Protein AF-I3S893-F1 (afdb_monomer)

Sequence (158 aa):
MASERESFDLSGPLHLTYVLWDNPYHRMSVAACLVQAVYILERDRQENREGSDALAPPWWTFFHFQLLRPLVDDVDSSIFGAIYEFKPPSSQSNDTLYRSPRYVIAFRGTLTKAHSVSRDVELDIHFIRQGLHQTSRSNIAIQAVRNTVATVVIQMFG

Solvent-accessible surface area (backbone atoms only — not comparable to full-atom values): 9487 Å² total; per-residue (Å²): 132,86,54,64,82,56,38,43,93,72,62,45,71,78,86,62,84,68,73,51,63,87,40,67,67,47,46,49,53,52,52,51,32,46,26,50,24,31,53,36,44,34,47,22,62,76,70,70,33,55,82,90,65,36,55,24,59,60,40,35,46,78,75,28,30,41,86,72,42,78,38,62,38,90,87,78,67,44,48,48,22,33,35,31,36,56,55,72,61,93,81,69,58,71,76,58,62,75,65,49,65,59,62,48,79,34,59,49,77,85,82,81,85,81,83,81,94,64,75,62,63,72,48,50,71,62,49,75,76,74,58,76,90,77,44,68,64,51,52,53,50,53,48,53,52,52,52,52,50,50,53,55,53,53,66,71,76,105

Mean predicted aligned error: 10.84 Å

pLDDT: mean 77.7, std 18.96, range [37.69, 97.56]

Radius of gyration: 16.93 Å; Cα contacts (8 Å, |Δi|>4): 165; chains: 1; bounding box: 33×45×50 Å

Organism: Medicago truncatula (NCBI:txid3880)

Structure (mmCIF, N/CA/C/O backbone):
data_AF-I3S893-F1
#
_entry.id   AF-I3S893-F1
#
loop_
_atom_site.group_PDB
_atom_site.id
_atom_site.type_symbol
_atom_site.label_atom_id
_atom_site.label_alt_id
_atom_site.label_comp_id
_atom_site.label_asym_id
_atom_site.label_entity_id
_atom_site.label_seq_id
_atom_site.pdbx_PDB_ins_code
_atom_site.Cartn_x
_atom_site.Cartn_y
_atom_site.Cartn_z
_atom_site.occupancy
_atom_site.B_iso_or_equiv
_atom_site.auth_seq_id
_atom_site.auth_comp_id
_atom_site.auth_asym_id
_atom_site.auth_atom_id
_atom_site.pdbx_PDB_model_num
ATOM 1 N N . MET A 1 1 ? -4.545 20.373 6.433 1.00 54.88 1 MET A N 1
ATOM 2 C CA . MET A 1 1 ? -3.516 20.340 5.371 1.00 54.88 1 MET A CA 1
ATOM 3 C C . MET A 1 1 ? -2.797 19.011 5.463 1.00 54.88 1 MET A C 1
ATOM 5 O O . MET A 1 1 ? -2.487 18.596 6.577 1.00 54.88 1 MET A O 1
ATOM 9 N N . ALA A 1 2 ? -2.586 18.344 4.329 1.00 62.31 2 ALA A N 1
ATOM 10 C CA . ALA A 1 2 ? -1.795 17.120 4.280 1.00 62.31 2 ALA A CA 1
ATOM 11 C C . ALA A 1 2 ? -0.340 17.409 4.686 1.00 62.31 2 ALA A C 1
ATOM 13 O O . ALA A 1 2 ? 0.187 18.487 4.412 1.00 62.31 2 ALA A O 1
ATOM 14 N N . SER A 1 3 ? 0.291 16.464 5.373 1.00 77.69 3 SER A N 1
ATOM 15 C CA . SER A 1 3 ? 1.715 16.514 5.701 1.00 77.69 3 SER A CA 1
ATOM 16 C C . SER A 1 3 ? 2.542 16.274 4.437 1.00 77.69 3 SER A C 1
ATOM 18 O O . SER A 1 3 ? 2.155 15.467 3.593 1.00 77.69 3 SER A O 1
ATOM 20 N N . GLU A 1 4 ? 3.727 16.882 4.338 1.00 78.62 4 GLU A N 1
ATOM 21 C CA . GLU A 1 4 ? 4.696 16.605 3.262 1.00 78.62 4 GLU A CA 1
ATOM 22 C C . GLU A 1 4 ? 4.986 15.100 3.104 1.00 78.62 4 GLU A C 1
ATOM 24 O O . GLU A 1 4 ? 5.238 14.624 2.000 1.00 78.62 4 GLU A O 1
ATOM 29 N N . ARG A 1 5 ? 4.869 14.334 4.200 1.00 80.88 5 ARG A N 1
ATOM 30 C CA . ARG A 1 5 ? 5.054 12.873 4.248 1.00 80.88 5 ARG A CA 1
ATOM 31 C C . ARG A 1 5 ? 3.940 12.061 3.582 1.00 80.88 5 ARG A C 1
ATOM 33 O O . ARG A 1 5 ? 4.126 10.872 3.335 1.00 80.88 5 ARG A O 1
ATOM 40 N N . GLU A 1 6 ? 2.775 12.662 3.352 1.00 84.31 6 GLU A N 1
ATOM 41 C CA . GLU A 1 6 ? 1.660 12.027 2.635 1.00 84.31 6 GLU A CA 1
ATOM 42 C C . GLU A 1 6 ? 1.735 12.280 1.130 1.00 84.31 6 GLU A C 1
ATOM 44 O O . GLU A 1 6 ? 1.233 11.483 0.340 1.00 84.31 6 GLU A O 1
ATOM 49 N N . SER A 1 7 ? 2.372 13.380 0.728 1.00 91.62 7 SER A N 1
ATOM 50 C CA . SER A 1 7 ? 2.541 13.712 -0.678 1.00 91.62 7 SER A CA 1
ATOM 51 C C . SER A 1 7 ? 3.651 12.864 -1.287 1.00 91.62 7 SER A C 1
ATOM 53 O O . SER A 1 7 ? 4.821 12.957 -0.902 1.00 91.62 7 SER A O 1
ATOM 55 N N . PHE A 1 8 ? 3.281 12.047 -2.270 1.00 92.62 8 PHE A N 1
ATOM 56 C CA . PHE A 1 8 ? 4.242 11.260 -3.032 1.00 92.62 8 PHE A CA 1
ATOM 57 C C . PHE A 1 8 ? 5.231 12.147 -3.797 1.00 92.62 8 PHE A C 1
ATOM 59 O O . PHE A 1 8 ? 6.416 11.838 -3.842 1.00 92.62 8 PHE A O 1
ATOM 66 N N . ASP A 1 9 ? 4.783 13.281 -4.330 1.00 92.19 9 ASP A N 1
ATOM 67 C CA . ASP A 1 9 ? 5.649 14.182 -5.100 1.00 92.19 9 ASP A CA 1
ATOM 68 C C . ASP A 1 9 ? 6.740 14.841 -4.241 1.00 92.19 9 ASP A C 1
ATOM 70 O O . ASP A 1 9 ? 7.755 15.297 -4.765 1.00 92.19 9 ASP A O 1
ATOM 74 N N . LEU A 1 10 ? 6.553 14.878 -2.918 1.00 90.25 10 LEU A N 1
ATOM 75 C CA . LEU A 1 10 ? 7.521 15.443 -1.976 1.00 90.25 10 LEU A CA 1
ATOM 76 C C . LEU A 1 10 ? 8.389 14.374 -1.303 1.00 90.25 10 LEU A C 1
ATOM 78 O O . LEU A 1 10 ? 9.577 14.600 -1.081 1.00 90.25 10 LEU A O 1
ATOM 82 N N . SER A 1 11 ? 7.807 13.220 -0.965 1.00 91.44 11 SER A N 1
ATOM 83 C CA . SER A 1 11 ? 8.467 12.185 -0.150 1.00 91.44 11 SER A CA 1
ATOM 84 C C . SER A 1 11 ? 8.778 10.888 -0.902 1.00 91.44 11 SER A C 1
ATOM 86 O O . SER A 1 11 ? 9.468 10.014 -0.374 1.00 91.44 11 SER A O 1
ATOM 88 N N . GLY A 1 12 ? 8.255 10.734 -2.115 1.00 91.50 12 GLY A N 1
ATOM 89 C CA . GLY A 1 12 ? 8.446 9.559 -2.951 1.00 91.50 12 GLY A CA 1
ATOM 90 C C . GLY A 1 12 ? 9.838 9.514 -3.592 1.00 91.50 12 GLY A C 1
ATOM 91 O O . GLY A 1 12 ? 10.474 10.546 -3.827 1.00 91.50 12 GLY A O 1
ATOM 92 N N . PRO A 1 13 ? 10.349 8.319 -3.924 1.00 93.81 13 PRO A N 1
ATOM 93 C CA . PRO A 1 13 ? 11.641 8.155 -4.583 1.00 93.81 13 PRO A CA 1
ATOM 94 C C . PRO A 1 13 ? 11.526 8.440 -6.092 1.00 93.81 13 PRO A C 1
ATOM 96 O O . PRO A 1 13 ? 11.680 7.543 -6.915 1.00 93.81 13 PRO A O 1
ATOM 99 N N . LEU A 1 14 ? 11.283 9.698 -6.472 1.00 92.06 14 LEU A N 1
ATOM 100 C CA . LEU A 1 14 ? 11.053 10.105 -7.870 1.00 92.06 14 LEU A CA 1
ATOM 101 C C . LEU A 1 14 ? 12.224 9.789 -8.820 1.00 92.06 14 LEU A C 1
ATOM 103 O O . LEU A 1 14 ? 12.039 9.683 -10.029 1.00 92.06 14 LEU A O 1
ATOM 107 N N . HIS A 1 15 ? 13.430 9.599 -8.279 1.00 90.38 15 HIS A N 1
ATOM 108 C CA . HIS A 1 15 ? 14.606 9.164 -9.037 1.00 90.38 15 HIS A CA 1
ATOM 109 C C . HIS A 1 15 ? 14.537 7.688 -9.472 1.00 90.38 15 HIS A C 1
ATOM 111 O O . HIS A 1 15 ? 15.287 7.274 -10.353 1.00 90.38 15 HIS A O 1
ATOM 117 N N . LEU A 1 16 ? 13.655 6.885 -8.868 1.00 90.19 16 LEU A N 1
ATOM 118 C CA . LEU A 1 16 ? 13.520 5.451 -9.112 1.00 90.19 16 LEU A CA 1
ATOM 119 C C . LEU A 1 16 ? 12.546 5.162 -10.264 1.00 90.19 16 LEU A C 1
ATOM 121 O O . LEU A 1 16 ? 11.592 4.404 -10.114 1.00 90.19 16 LEU A O 1
ATOM 125 N N . THR A 1 17 ? 12.789 5.766 -11.427 1.00 82.88 17 THR A N 1
ATOM 126 C CA . THR A 1 17 ? 11.928 5.640 -12.621 1.00 82.88 17 THR A CA 1
ATOM 127 C C . THR A 1 17 ? 11.939 4.242 -13.250 1.00 82.88 17 THR A C 1
ATOM 129 O O . THR A 1 17 ? 11.096 3.936 -14.090 1.00 82.88 17 THR A O 1
ATOM 132 N N . TYR A 1 18 ? 12.877 3.380 -12.841 1.00 85.19 18 TYR A N 1
ATOM 133 C CA . TYR A 1 18 ? 12.979 1.985 -13.259 1.00 85.19 18 TYR A CA 1
ATOM 134 C C . TYR A 1 18 ? 13.370 1.076 -12.082 1.00 85.19 18 TYR A C 1
ATOM 136 O O . TYR A 1 18 ? 14.297 1.368 -11.318 1.00 85.19 18 TYR A O 1
ATOM 144 N N . VAL A 1 19 ? 12.681 -0.062 -11.940 1.00 88.25 19 VAL A N 1
ATOM 145 C CA . VAL A 1 19 ? 12.876 -1.000 -10.824 1.00 88.25 19 VAL A CA 1
ATOM 146 C C . VAL A 1 19 ? 13.679 -2.220 -11.273 1.00 88.25 19 VAL A C 1
ATOM 148 O O . VAL A 1 19 ? 13.176 -3.099 -11.968 1.00 88.25 19 VAL A O 1
ATOM 151 N N . LEU A 1 20 ? 14.923 -2.312 -10.802 1.00 88.88 20 LEU A N 1
ATOM 152 C CA . LEU A 1 20 ? 15.738 -3.520 -10.875 1.00 88.88 20 LEU A CA 1
ATOM 153 C C . LEU A 1 20 ? 15.384 -4.441 -9.705 1.00 88.88 20 LEU A C 1
ATOM 155 O O . LEU A 1 20 ? 15.849 -4.234 -8.586 1.00 88.88 20 LEU A O 1
ATOM 159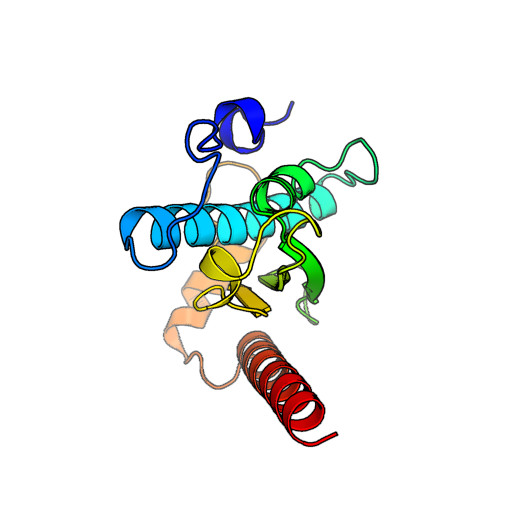 N N . TRP A 1 21 ? 14.580 -5.473 -9.957 1.00 87.88 21 TRP A N 1
ATOM 160 C CA . TRP A 1 21 ? 14.102 -6.384 -8.908 1.00 87.88 21 TRP A CA 1
ATOM 161 C C . TRP A 1 21 ? 15.204 -7.235 -8.256 1.00 87.88 21 TRP A C 1
ATOM 163 O O . TRP A 1 21 ? 15.027 -7.687 -7.128 1.00 87.88 21 TRP A O 1
ATOM 173 N N . ASP A 1 22 ? 16.370 -7.393 -8.887 1.00 87.50 22 ASP A N 1
ATOM 174 C CA . ASP A 1 22 ? 17.534 -8.017 -8.240 1.00 87.50 22 ASP A CA 1
ATOM 175 C C . ASP A 1 22 ? 18.233 -7.085 -7.238 1.00 87.50 22 ASP A C 1
ATOM 177 O O . ASP A 1 22 ? 18.874 -7.550 -6.290 1.00 87.50 22 ASP A O 1
ATOM 181 N N . ASN A 1 23 ? 18.051 -5.768 -7.369 1.00 89.69 23 ASN A N 1
ATOM 182 C CA . ASN A 1 23 ? 18.649 -4.803 -6.460 1.00 89.69 23 ASN A CA 1
ATOM 183 C C . ASN A 1 23 ? 17.858 -4.760 -5.132 1.00 89.69 23 ASN A C 1
ATOM 185 O O . ASN A 1 23 ? 16.672 -4.409 -5.124 1.00 89.69 23 ASN A O 1
ATOM 189 N N . PRO A 1 24 ? 18.477 -5.101 -3.984 1.00 91.12 24 PRO A N 1
ATOM 190 C CA . PRO A 1 24 ? 17.800 -5.068 -2.689 1.00 91.12 24 PRO A CA 1
ATOM 191 C C . PRO A 1 24 ? 17.3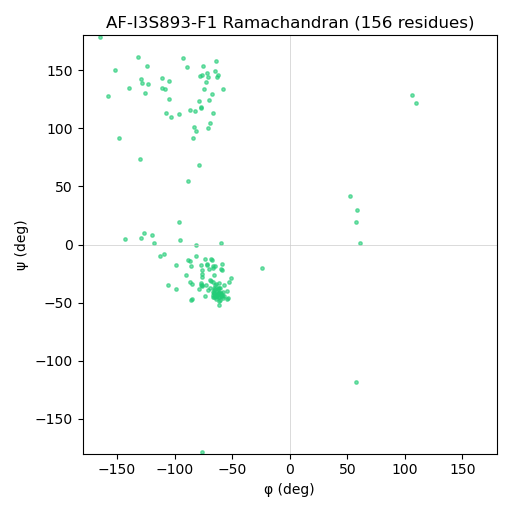20 -3.663 -2.299 1.00 91.12 24 PRO A C 1
ATOM 193 O O . PRO A 1 24 ? 16.256 -3.543 -1.697 1.00 91.12 24 PRO A O 1
ATOM 196 N N . TYR A 1 25 ? 18.035 -2.603 -2.688 1.00 93.12 25 TYR A N 1
ATOM 197 C CA . TYR A 1 25 ? 17.625 -1.228 -2.405 1.00 93.12 25 TYR A CA 1
ATOM 198 C C . TYR A 1 25 ? 16.345 -0.855 -3.152 1.00 93.12 25 TYR A C 1
ATOM 200 O O . TYR A 1 25 ? 15.431 -0.308 -2.545 1.00 93.12 25 TYR A O 1
ATOM 208 N N . HIS A 1 26 ? 16.228 -1.222 -4.432 1.00 93.25 26 HIS A N 1
ATOM 209 C CA . HIS A 1 26 ? 15.020 -0.942 -5.215 1.00 93.25 26 HIS A CA 1
ATOM 210 C C . HIS A 1 26 ? 13.820 -1.693 -4.628 1.00 93.25 26 HIS A C 1
ATOM 212 O O . HIS A 1 26 ? 12.766 -1.100 -4.410 1.00 93.25 26 HIS A O 1
ATOM 218 N N . ARG A 1 27 ? 13.996 -2.980 -4.294 1.00 92.88 27 ARG A N 1
ATOM 219 C CA . ARG A 1 27 ? 12.958 -3.784 -3.628 1.00 92.88 27 ARG A CA 1
ATOM 220 C C . ARG A 1 27 ? 12.507 -3.167 -2.309 1.00 92.88 27 ARG A C 1
ATOM 222 O O . ARG A 1 27 ? 11.309 -3.102 -2.050 1.00 92.88 27 ARG A O 1
ATOM 229 N N . MET A 1 28 ? 13.453 -2.704 -1.496 1.00 93.88 28 MET A N 1
ATOM 230 C CA . MET A 1 28 ? 13.162 -2.048 -0.224 1.00 93.88 28 MET A CA 1
ATOM 231 C C . MET A 1 28 ? 12.396 -0.737 -0.427 1.00 93.88 28 MET A C 1
ATOM 233 O O . MET A 1 28 ? 11.404 -0.514 0.261 1.00 93.88 28 MET A O 1
ATOM 237 N N . SER A 1 29 ? 12.798 0.098 -1.389 1.00 95.56 29 SER A N 1
ATOM 238 C CA . SER A 1 29 ? 12.099 1.346 -1.715 1.00 95.56 29 SER A CA 1
ATOM 239 C C . SER A 1 29 ? 10.663 1.098 -2.178 1.00 95.56 29 SER A C 1
ATOM 241 O O . SER A 1 29 ? 9.750 1.761 -1.689 1.00 95.56 29 SER A O 1
ATOM 243 N N . VAL A 1 30 ? 10.441 0.115 -3.058 1.00 95.19 30 VAL A N 1
ATOM 244 C CA . VAL A 1 30 ? 9.089 -0.254 -3.507 1.00 95.19 30 VAL A CA 1
ATOM 245 C C . VAL A 1 30 ? 8.257 -0.781 -2.338 1.00 95.19 30 VAL A C 1
ATOM 247 O O . VAL A 1 30 ? 7.138 -0.322 -2.129 1.00 95.19 30 VAL A O 1
ATOM 250 N N . ALA A 1 31 ? 8.807 -1.691 -1.526 1.00 95.12 31 ALA A N 1
ATOM 251 C CA . ALA A 1 31 ? 8.113 -2.221 -0.354 1.00 95.12 31 ALA A CA 1
ATOM 252 C C . ALA A 1 31 ? 7.723 -1.110 0.637 1.00 95.12 31 ALA A C 1
ATOM 254 O O . ALA A 1 31 ? 6.586 -1.081 1.105 1.00 95.12 31 ALA A O 1
ATOM 255 N N . ALA A 1 32 ? 8.628 -0.166 0.909 1.00 94.44 32 ALA A N 1
ATOM 256 C CA . ALA A 1 32 ? 8.355 0.980 1.770 1.00 94.44 32 ALA A CA 1
ATOM 257 C C . ALA A 1 32 ? 7.225 1.860 1.213 1.00 94.44 32 ALA A C 1
ATOM 259 O O . ALA A 1 32 ? 6.340 2.253 1.970 1.00 94.44 32 ALA A O 1
ATOM 260 N N . CYS A 1 33 ? 7.200 2.112 -0.100 1.00 96.50 33 CYS A N 1
ATOM 261 C CA . CYS A 1 33 ? 6.132 2.891 -0.731 1.00 96.50 33 CYS A CA 1
ATOM 262 C C . CYS A 1 33 ? 4.774 2.183 -0.651 1.00 96.50 33 CYS A C 1
ATOM 264 O O . CYS A 1 33 ? 3.776 2.814 -0.314 1.00 96.50 33 CYS A O 1
ATOM 266 N N . LEU A 1 34 ? 4.732 0.867 -0.878 1.00 97.19 34 LEU A N 1
ATOM 267 C CA . LEU A 1 34 ? 3.496 0.082 -0.786 1.00 97.19 34 LEU A CA 1
ATOM 268 C C . LEU A 1 34 ? 2.965 -0.029 0.652 1.00 97.19 34 LEU A C 1
ATOM 270 O O . LEU A 1 34 ? 1.752 -0.096 0.848 1.00 97.19 34 LEU A O 1
ATOM 274 N N . VAL A 1 35 ? 3.840 -0.027 1.661 1.00 95.81 35 VAL A N 1
ATOM 275 C CA . VAL A 1 35 ? 3.436 0.051 3.077 1.00 95.81 35 VAL A CA 1
ATOM 276 C C . VAL A 1 35 ? 2.959 1.459 3.432 1.00 95.81 35 VAL A C 1
ATOM 278 O O . VAL A 1 35 ? 1.915 1.604 4.067 1.00 95.81 35 VAL A O 1
ATOM 281 N N . GLN A 1 36 ? 3.670 2.500 2.994 1.00 94.75 36 GLN A N 1
ATOM 282 C CA . GLN A 1 36 ? 3.273 3.892 3.216 1.00 94.75 36 GLN A CA 1
ATOM 283 C C . GLN A 1 36 ? 1.912 4.199 2.581 1.00 94.75 36 GLN A C 1
ATOM 285 O O . GLN A 1 36 ? 1.074 4.851 3.201 1.00 94.75 36 GLN A O 1
ATOM 290 N N . ALA A 1 37 ? 1.641 3.633 1.405 1.00 96.31 37 ALA A N 1
ATOM 291 C CA . ALA A 1 37 ? 0.329 3.668 0.781 1.00 96.31 37 ALA A CA 1
ATOM 292 C C . ALA A 1 37 ? -0.786 3.138 1.695 1.00 96.31 37 ALA A C 1
ATOM 294 O O . ALA A 1 37 ? -1.850 3.739 1.733 1.00 96.31 37 ALA A O 1
ATOM 295 N N . VAL A 1 38 ? -0.562 2.063 2.467 1.00 95.50 38 VAL A N 1
ATOM 296 C CA . VAL A 1 38 ? -1.570 1.536 3.412 1.00 95.50 38 VAL A CA 1
ATOM 297 C C . VAL A 1 38 ? -1.847 2.534 4.536 1.00 95.50 38 VAL A C 1
ATOM 299 O O . VAL A 1 38 ? -3.003 2.739 4.901 1.00 95.50 38 VAL A O 1
ATOM 302 N N . TYR A 1 39 ? -0.803 3.172 5.077 1.00 92.12 39 TYR A N 1
ATOM 303 C CA . TYR A 1 39 ? -0.968 4.216 6.094 1.00 92.12 39 TYR A CA 1
ATOM 304 C C . TYR A 1 39 ? -1.799 5.390 5.573 1.00 92.12 39 TYR A C 1
ATOM 306 O O . TYR A 1 39 ? -2.687 5.875 6.273 1.00 92.12 39 TYR A O 1
ATOM 314 N N . ILE A 1 40 ? -1.527 5.832 4.345 1.00 94.56 40 ILE A N 1
ATOM 315 C CA . ILE A 1 40 ? -2.242 6.951 3.728 1.00 94.56 40 ILE A CA 1
ATOM 316 C C . ILE A 1 40 ? -3.654 6.533 3.326 1.00 94.56 40 ILE A C 1
ATOM 318 O O . ILE A 1 40 ? -4.568 7.317 3.503 1.00 94.56 40 ILE A O 1
ATOM 322 N N . LEU A 1 41 ? -3.869 5.290 2.894 1.00 95.19 41 LEU A N 1
ATOM 323 C CA . LEU A 1 41 ? -5.194 4.765 2.564 1.00 95.19 41 LEU A CA 1
ATOM 324 C C . LEU A 1 41 ? -6.130 4.767 3.784 1.00 95.19 41 LEU A C 1
ATOM 326 O O . LEU A 1 41 ? -7.290 5.155 3.676 1.00 95.19 41 LEU A O 1
ATOM 330 N N . GLU A 1 42 ? -5.623 4.391 4.963 1.00 93.62 42 GLU A N 1
ATOM 331 C CA . GLU A 1 42 ? -6.380 4.521 6.215 1.00 93.62 42 GLU A CA 1
ATOM 332 C C . GLU A 1 42 ? -6.641 5.987 6.576 1.00 93.62 42 GLU A C 1
ATOM 334 O O . GLU A 1 42 ? -7.718 6.327 7.061 1.00 93.62 42 GLU A O 1
ATOM 339 N N . ARG A 1 43 ? -5.682 6.878 6.321 1.00 90.69 43 ARG A N 1
ATOM 340 C CA . ARG A 1 43 ? -5.860 8.306 6.591 1.00 90.69 43 ARG A CA 1
ATOM 341 C C . ARG A 1 43 ? -6.847 8.970 5.633 1.00 90.69 43 ARG A C 1
ATOM 343 O O . ARG A 1 43 ? -7.665 9.768 6.076 1.00 90.69 43 ARG A O 1
ATOM 350 N N . ASP A 1 44 ? -6.816 8.601 4.360 1.00 94.19 44 ASP A N 1
ATOM 351 C CA . ASP A 1 44 ? -7.779 9.019 3.348 1.00 94.19 44 ASP A CA 1
ATOM 352 C C . ASP A 1 44 ? -9.189 8.571 3.762 1.00 94.19 44 ASP A C 1
ATOM 354 O O . ASP A 1 44 ? -10.110 9.381 3.739 1.00 94.19 44 ASP A O 1
ATOM 358 N N . ARG A 1 45 ? -9.350 7.348 4.292 1.00 93.12 45 ARG A N 1
ATOM 359 C CA . ARG A 1 45 ? -10.618 6.894 4.892 1.00 93.12 45 ARG A CA 1
ATOM 360 C C . ARG A 1 45 ? -11.043 7.751 6.092 1.00 93.12 45 ARG A C 1
ATOM 362 O O . ARG A 1 45 ? -12.202 8.142 6.181 1.00 93.12 45 ARG A O 1
ATOM 369 N N . GLN A 1 46 ? -10.135 8.033 7.028 1.00 89.12 46 GLN A N 1
ATOM 370 C CA . GLN A 1 46 ? -10.438 8.828 8.230 1.00 89.12 46 GLN A CA 1
ATOM 371 C C . GLN A 1 46 ? -10.806 10.283 7.908 1.00 89.12 46 GLN A C 1
ATOM 373 O O . GLN A 1 46 ? -11.636 10.879 8.593 1.00 89.12 46 GLN A O 1
ATOM 378 N N . GLU A 1 47 ? -10.186 10.855 6.877 1.00 90.19 47 GLU A N 1
ATOM 379 C CA . GLU A 1 47 ? -10.402 12.235 6.439 1.00 90.19 47 GLU A CA 1
ATOM 380 C C . GLU A 1 47 ? -11.427 12.355 5.292 1.00 90.19 47 GLU A C 1
ATOM 382 O O . GLU A 1 47 ? -11.666 13.462 4.816 1.00 90.19 47 GLU A O 1
ATOM 387 N N . ASN A 1 48 ? -12.066 11.251 4.880 1.00 92.00 48 ASN A N 1
ATOM 388 C CA . ASN A 1 48 ? -12.997 11.169 3.743 1.00 92.00 48 ASN A CA 1
ATOM 389 C C . ASN A 1 48 ? -12.416 11.735 2.432 1.00 92.00 48 ASN A C 1
ATOM 391 O O . ASN A 1 48 ? -13.093 12.452 1.695 1.00 92.00 48 ASN A O 1
ATOM 395 N N . ARG A 1 49 ? -11.144 11.437 2.150 1.00 93.94 49 ARG A N 1
ATOM 396 C CA . ARG A 1 49 ? -10.483 11.785 0.890 1.00 93.94 49 ARG A CA 1
ATOM 397 C C . ARG A 1 49 ? -10.741 10.690 -0.138 1.00 93.94 49 ARG A C 1
ATOM 399 O O . ARG A 1 49 ? -10.293 9.557 0.024 1.00 93.94 49 ARG A O 1
ATOM 406 N N . GLU A 1 50 ? -11.442 11.034 -1.210 1.00 91.75 50 GLU A N 1
ATOM 407 C CA . GLU A 1 50 ? -11.820 10.100 -2.272 1.00 91.75 50 GLU A CA 1
ATOM 408 C C . GLU A 1 50 ? -11.511 10.680 -3.658 1.00 91.75 50 GLU A C 1
ATOM 410 O O . GLU A 1 50 ? -11.341 11.887 -3.830 1.00 91.75 50 GLU A O 1
ATOM 415 N N . GLY A 1 51 ? -11.438 9.816 -4.674 1.00 92.12 51 GLY A N 1
ATOM 416 C CA . GLY A 1 51 ? -11.244 10.241 -6.061 1.00 92.12 51 GLY A CA 1
ATOM 417 C C . GLY A 1 51 ? -9.967 11.064 -6.255 1.00 92.12 51 GLY A C 1
ATOM 418 O O . GLY A 1 51 ? -8.869 10.561 -6.029 1.00 92.12 51 GLY A O 1
ATOM 419 N N . SER A 1 52 ? -10.117 12.316 -6.694 1.00 91.31 52 SER A N 1
ATOM 420 C CA . SER A 1 52 ? -9.001 13.246 -6.912 1.00 91.31 52 SER A CA 1
ATOM 421 C C . SER A 1 52 ? -8.333 13.730 -5.627 1.00 91.31 52 SER A C 1
ATOM 423 O O . SER A 1 52 ? -7.192 14.179 -5.685 1.00 91.31 52 SER A O 1
ATOM 425 N N . ASP A 1 53 ? -9.025 13.645 -4.490 1.00 92.69 53 ASP A N 1
ATOM 426 C CA . ASP A 1 53 ? -8.515 14.131 -3.205 1.00 92.69 53 ASP A CA 1
ATOM 427 C C . ASP A 1 53 ? -7.700 13.057 -2.467 1.00 92.69 53 ASP A C 1
ATOM 429 O O . ASP A 1 53 ? -6.990 13.364 -1.506 1.00 92.69 53 ASP A O 1
ATOM 433 N N . ALA A 1 54 ? -7.791 11.798 -2.911 1.00 94.94 54 ALA A N 1
ATOM 434 C CA . ALA A 1 54 ? -7.054 10.680 -2.337 1.00 94.94 54 ALA A CA 1
ATOM 435 C C . ALA A 1 54 ? -5.546 10.825 -2.593 1.00 94.94 54 ALA A C 1
ATOM 437 O O . ALA A 1 54 ? -5.099 11.009 -3.728 1.00 94.94 54 ALA A O 1
ATOM 438 N N . LEU A 1 55 ? -4.749 10.685 -1.535 1.00 96.44 55 LEU A N 1
ATOM 439 C CA . LEU A 1 55 ? -3.295 10.848 -1.583 1.00 96.44 55 LEU A CA 1
ATOM 440 C C . LEU A 1 55 ? -2.555 9.518 -1.678 1.00 96.44 55 LEU A C 1
ATOM 442 O O . LEU A 1 55 ? -1.380 9.489 -2.041 1.00 96.44 55 LEU A O 1
ATOM 446 N N . ALA A 1 56 ? -3.218 8.412 -1.352 1.00 96.75 56 ALA A N 1
ATOM 447 C CA . ALA A 1 56 ? -2.622 7.088 -1.409 1.00 96.75 56 ALA A CA 1
ATOM 448 C C . ALA A 1 56 ? -2.255 6.620 -2.842 1.00 96.75 56 ALA A C 1
ATOM 450 O O . ALA A 1 56 ? -1.174 6.043 -2.994 1.00 96.75 56 ALA A O 1
ATOM 451 N N . PRO A 1 57 ? -3.054 6.875 -3.907 1.00 97.56 57 PRO A N 1
ATOM 452 C CA . PRO A 1 57 ? -2.826 6.263 -5.219 1.00 97.56 57 PRO A CA 1
ATOM 453 C C . PRO A 1 57 ? -1.438 6.420 -5.848 1.00 97.56 57 PRO A C 1
ATOM 455 O O . PRO A 1 57 ? -0.881 5.402 -6.278 1.00 97.56 57 PRO A O 1
ATOM 458 N N . PRO A 1 58 ? -0.826 7.618 -5.851 1.00 97.06 58 PRO A N 1
ATOM 459 C CA . PRO A 1 58 ? 0.507 7.820 -6.417 1.00 97.06 58 PRO A CA 1
ATOM 460 C C . PRO A 1 58 ? 1.579 6.853 -5.886 1.00 97.06 58 PRO A C 1
ATOM 462 O O . PRO A 1 58 ? 2.465 6.441 -6.636 1.00 97.06 58 PRO A O 1
ATOM 465 N N . TRP A 1 59 ? 1.466 6.425 -4.624 1.00 97.44 59 TRP A N 1
ATOM 466 C CA . TRP A 1 59 ? 2.449 5.573 -3.949 1.00 97.44 59 TRP A CA 1
ATOM 467 C C . TRP A 1 59 ? 2.569 4.161 -4.533 1.00 97.44 59 TRP A C 1
ATOM 469 O O . TRP A 1 59 ? 3.633 3.549 -4.423 1.00 97.44 59 TRP A O 1
ATOM 479 N N . TRP A 1 60 ? 1.513 3.636 -5.164 1.00 96.69 60 TRP A N 1
ATOM 480 C CA . TRP A 1 60 ? 1.564 2.350 -5.870 1.00 96.69 60 TRP A CA 1
ATOM 481 C C . TRP A 1 60 ? 1.584 2.513 -7.390 1.00 96.69 60 TRP A C 1
ATOM 483 O O . TRP A 1 60 ? 2.268 1.745 -8.071 1.00 96.69 60 TRP A O 1
ATOM 493 N N . THR A 1 61 ? 0.890 3.515 -7.944 1.00 95.69 61 THR A N 1
ATOM 494 C CA . THR A 1 61 ? 0.805 3.687 -9.404 1.00 95.69 61 THR A CA 1
ATOM 495 C C . THR A 1 61 ? 2.148 4.049 -10.024 1.00 95.69 61 THR A C 1
ATOM 497 O O . THR A 1 61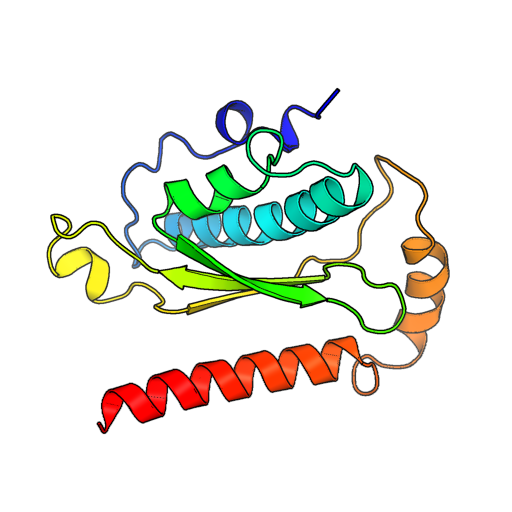 ? 2.427 3.612 -11.140 1.00 95.69 61 THR A O 1
ATOM 500 N N . PHE A 1 62 ? 3.005 4.786 -9.304 1.00 95.06 62 PHE A N 1
ATOM 501 C CA . PHE A 1 62 ? 4.355 5.119 -9.770 1.00 95.06 62 PHE A CA 1
ATOM 502 C C . PHE A 1 62 ? 5.187 3.869 -10.090 1.00 95.06 62 PHE A C 1
ATOM 504 O O . PHE A 1 62 ? 5.943 3.851 -11.055 1.00 95.06 62 PHE A O 1
ATOM 511 N N . PHE A 1 63 ? 4.988 2.794 -9.326 1.00 93.50 63 PHE A N 1
ATOM 512 C CA . PHE A 1 63 ? 5.666 1.511 -9.517 1.00 93.50 63 PHE A CA 1
ATOM 513 C C . PHE A 1 63 ? 4.849 0.508 -10.328 1.00 93.50 63 PHE A C 1
ATOM 515 O O . PHE A 1 63 ? 5.102 -0.691 -10.249 1.00 93.50 63 PHE A O 1
ATOM 522 N N . HIS A 1 64 ? 3.863 0.983 -11.092 1.00 93.69 64 HIS A N 1
ATOM 523 C CA . HIS A 1 64 ? 2.995 0.155 -11.929 1.00 93.69 64 HIS A CA 1
ATOM 524 C C . HIS A 1 64 ? 2.225 -0.916 -11.149 1.00 93.69 64 HIS A C 1
ATOM 526 O O . HIS A 1 64 ? 1.902 -1.976 -11.682 1.00 93.69 64 HIS A O 1
ATOM 532 N N . PHE A 1 65 ? 1.917 -0.653 -9.882 1.00 95.06 65 PHE A N 1
ATOM 533 C CA . PHE A 1 65 ? 0.965 -1.455 -9.131 1.00 95.06 65 PHE A CA 1
ATOM 534 C C . PHE A 1 65 ? -0.437 -0.860 -9.242 1.00 95.06 65 PHE A C 1
ATOM 536 O O . PHE A 1 65 ? -0.621 0.319 -9.544 1.00 95.06 65 PHE A O 1
ATOM 543 N N . GLN A 1 66 ? -1.431 -1.687 -8.953 1.00 96.38 66 GLN A N 1
ATOM 544 C CA . GLN A 1 66 ? -2.819 -1.298 -8.767 1.00 96.38 66 GLN A CA 1
ATOM 545 C C . GLN A 1 66 ? -3.315 -1.862 -7.435 1.00 96.38 66 GLN A C 1
ATOM 547 O O . GLN A 1 66 ? -3.024 -3.011 -7.099 1.00 96.38 66 GLN A O 1
ATOM 552 N N . LEU A 1 67 ? -4.083 -1.071 -6.681 1.00 97.12 67 LEU A N 1
ATOM 553 C CA . LEU A 1 67 ? -4.796 -1.566 -5.507 1.00 97.12 67 LEU A CA 1
ATOM 554 C C . LEU A 1 67 ? -5.875 -2.559 -5.954 1.00 97.12 67 LEU A C 1
ATOM 556 O O . LEU A 1 67 ? -6.841 -2.180 -6.612 1.00 97.12 67 LEU A O 1
ATOM 560 N N . LEU A 1 68 ? -5.702 -3.828 -5.587 1.00 95.75 68 LEU A N 1
ATOM 561 C CA . LEU A 1 68 ? -6.677 -4.880 -5.856 1.00 95.75 68 LEU A CA 1
ATOM 562 C C . LEU A 1 68 ? -7.746 -4.914 -4.763 1.00 95.75 68 LEU A C 1
ATOM 564 O O . LEU A 1 68 ? -8.936 -5.002 -5.054 1.00 95.75 68 LEU A O 1
ATOM 568 N N . ARG A 1 69 ? -7.320 -4.879 -3.493 1.00 94.81 69 ARG A N 1
ATOM 569 C CA . ARG A 1 69 ? -8.236 -4.954 -2.351 1.00 94.81 69 ARG A CA 1
ATOM 570 C C . ARG A 1 69 ? -7.616 -4.369 -1.075 1.00 94.81 69 ARG A C 1
ATOM 572 O O . ARG A 1 69 ? -6.541 -4.834 -0.690 1.00 94.81 69 ARG A O 1
ATOM 579 N N . PRO A 1 70 ? -8.284 -3.440 -0.368 1.00 95.12 70 PRO A N 1
ATOM 580 C CA . PRO A 1 70 ? -7.904 -3.083 0.997 1.00 95.12 70 PRO A CA 1
ATOM 581 C C . PRO A 1 70 ? -8.23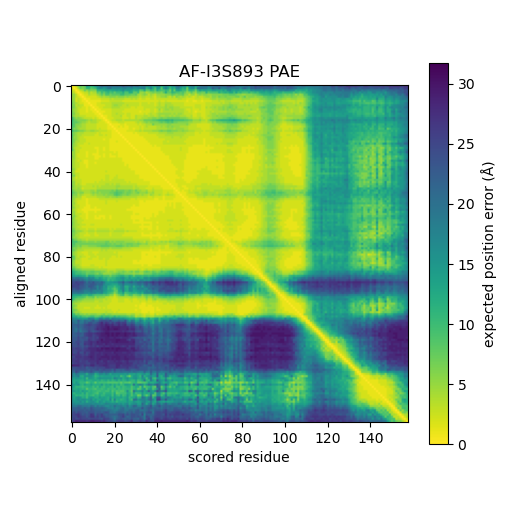9 -4.222 1.971 1.00 95.12 70 PRO A C 1
ATOM 583 O O . PRO A 1 70 ? -9.244 -4.918 1.824 1.00 95.12 70 PRO A O 1
ATOM 586 N N . LEU A 1 71 ? -7.398 -4.423 2.980 1.00 90.94 71 LEU A N 1
ATOM 587 C CA . LEU A 1 71 ? -7.665 -5.331 4.092 1.00 90.94 71 LEU A CA 1
ATOM 588 C C . LEU A 1 71 ? -8.222 -4.508 5.249 1.00 90.94 71 LEU A C 1
ATOM 590 O O . LEU A 1 71 ? -7.516 -3.672 5.814 1.00 90.94 71 LEU A O 1
ATOM 594 N N . VAL A 1 72 ? -9.495 -4.741 5.550 1.00 88.81 72 VAL A N 1
ATOM 595 C CA . VAL A 1 72 ? -10.279 -3.984 6.526 1.00 88.81 72 VAL A CA 1
ATOM 596 C C . VAL A 1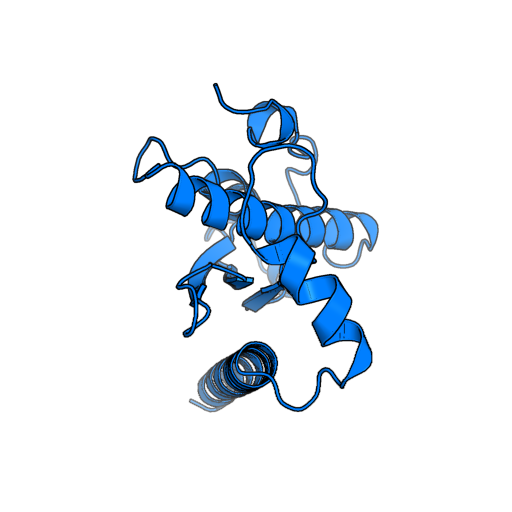 72 ? -10.515 -4.850 7.756 1.00 88.81 72 VAL A C 1
ATOM 598 O O . VAL A 1 72 ? -10.834 -6.033 7.627 1.00 88.81 72 VAL A O 1
ATOM 601 N N . ASP A 1 73 ? -10.312 -4.269 8.929 1.00 81.44 73 ASP A N 1
ATOM 602 C CA . ASP A 1 73 ? -10.612 -4.875 10.217 1.00 81.44 73 ASP A CA 1
ATOM 603 C C . ASP A 1 73 ? -12.130 -4.879 10.456 1.00 81.44 73 ASP A C 1
ATOM 605 O O . ASP A 1 73 ? -12.817 -3.889 10.218 1.00 81.44 73 ASP A O 1
ATOM 609 N N . ASP A 1 74 ? -12.667 -6.010 10.895 1.00 80.25 74 ASP A N 1
ATOM 610 C CA . ASP A 1 74 ? -14.098 -6.223 11.105 1.00 80.25 74 ASP A CA 1
ATOM 611 C C . ASP A 1 74 ? -14.645 -5.580 12.389 1.00 80.25 74 ASP A C 1
ATOM 613 O O . ASP A 1 74 ? -15.853 -5.378 12.509 1.00 80.25 74 ASP A O 1
ATOM 617 N N . VAL A 1 75 ? -13.774 -5.234 13.336 1.00 76.00 75 VAL A N 1
ATOM 618 C CA . VAL A 1 75 ? -14.121 -4.637 14.629 1.00 76.00 75 VAL A CA 1
ATOM 619 C C . VAL A 1 75 ? -14.251 -3.121 14.521 1.00 76.00 75 VAL A C 1
ATOM 621 O O . VAL A 1 75 ? -15.221 -2.551 15.021 1.00 76.00 75 VAL A O 1
ATOM 624 N N . ASP A 1 76 ? -13.280 -2.458 13.889 1.00 79.62 76 ASP A N 1
ATOM 625 C CA . ASP A 1 76 ? -13.204 -0.989 13.834 1.00 79.62 76 ASP A CA 1
ATOM 626 C C . ASP A 1 76 ? -13.296 -0.401 12.415 1.00 79.62 76 ASP A C 1
ATOM 628 O O . ASP A 1 76 ? -13.272 0.821 12.249 1.00 79.62 76 ASP A O 1
ATOM 632 N N . SER A 1 77 ? -13.452 -1.251 11.391 1.00 84.56 77 SER A N 1
ATOM 633 C CA . SER A 1 77 ? -13.481 -0.854 9.974 1.00 84.56 77 SER A CA 1
ATOM 634 C C . SER A 1 77 ? -12.223 -0.109 9.508 1.00 84.56 77 SER A C 1
ATOM 636 O O . SER A 1 77 ? -12.252 0.573 8.480 1.00 84.56 77 SER A O 1
ATOM 638 N N . SER A 1 78 ? -11.111 -0.224 10.241 1.00 85.12 78 SER A N 1
ATOM 639 C CA . SER A 1 78 ? -9.837 0.369 9.848 1.00 85.12 78 SER A CA 1
ATOM 640 C C . SER A 1 78 ? -9.154 -0.459 8.766 1.00 85.12 78 SER A C 1
ATOM 642 O O . SER A 1 78 ? -9.198 -1.690 8.746 1.00 85.12 78 SER A O 1
ATOM 644 N N . ILE A 1 79 ? -8.473 0.221 7.855 1.00 89.19 79 ILE A N 1
ATOM 645 C CA . ILE A 1 79 ? -7.644 -0.416 6.841 1.00 89.19 79 ILE A CA 1
ATOM 646 C C . ILE A 1 79 ? -6.300 -0.740 7.488 1.00 89.19 79 ILE A C 1
ATOM 648 O O . ILE A 1 79 ? -5.560 0.155 7.893 1.00 89.19 79 ILE A O 1
ATOM 652 N N . PHE A 1 80 ? -5.966 -2.023 7.615 1.00 87.94 80 PHE A N 1
ATOM 653 C CA . PHE A 1 80 ? -4.707 -2.479 8.224 1.00 87.94 80 PHE A CA 1
ATOM 654 C C . PHE A 1 80 ? -3.720 -3.071 7.209 1.00 87.94 80 PHE A C 1
ATOM 656 O O . PHE A 1 80 ? -2.560 -3.339 7.530 1.00 87.94 80 PHE A O 1
ATOM 663 N N . GLY A 1 81 ? -4.157 -3.259 5.969 1.00 94.19 81 GLY A N 1
ATOM 664 C CA . GLY A 1 81 ? -3.324 -3.773 4.895 1.00 94.19 81 GLY A CA 1
ATOM 665 C C . GLY A 1 81 ? -3.938 -3.542 3.525 1.00 94.19 81 GLY A C 1
ATOM 666 O O . GLY A 1 81 ? -5.042 -3.018 3.399 1.00 94.19 81 GLY A O 1
ATOM 667 N N . ALA A 1 82 ? -3.227 -3.964 2.490 1.00 96.75 82 ALA A N 1
ATOM 668 C CA . ALA A 1 82 ? -3.697 -3.917 1.117 1.00 96.75 82 ALA A CA 1
ATOM 669 C C . ALA A 1 82 ? -3.052 -5.024 0.284 1.00 96.75 82 ALA A C 1
ATOM 671 O O . ALA A 1 82 ? -1.917 -5.435 0.534 1.00 96.75 82 ALA A O 1
ATOM 672 N N . ILE A 1 83 ? -3.788 -5.483 -0.724 1.00 96.00 83 ILE A N 1
ATOM 673 C CA . ILE A 1 83 ? -3.284 -6.348 -1.785 1.00 96.00 83 ILE A CA 1
ATOM 674 C C . ILE A 1 83 ? -3.119 -5.492 -3.034 1.00 96.00 83 ILE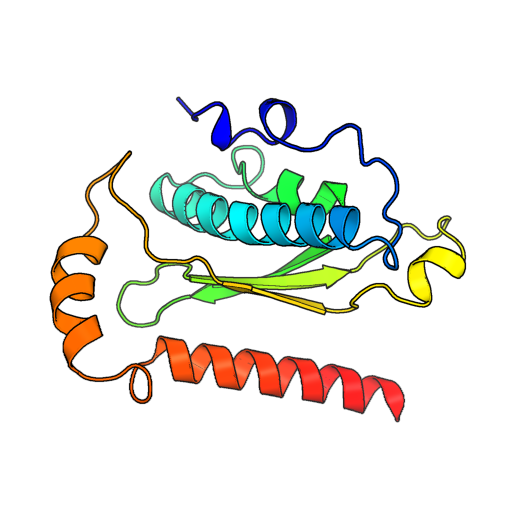 A C 1
ATOM 676 O O . ILE A 1 83 ? -4.080 -4.870 -3.492 1.00 96.00 83 ILE A O 1
ATOM 680 N N . TYR A 1 84 ? -1.917 -5.507 -3.591 1.00 97.00 84 TYR A N 1
ATOM 681 C CA . TYR A 1 84 ? -1.574 -4.853 -4.843 1.00 97.00 84 TYR A CA 1
ATOM 682 C C . TYR A 1 84 ? -1.299 -5.894 -5.923 1.00 97.00 84 TYR A C 1
ATOM 684 O O . TYR A 1 84 ? -0.709 -6.937 -5.642 1.00 97.00 84 TYR A O 1
ATOM 692 N N . GLU A 1 85 ? -1.694 -5.597 -7.157 1.00 95.25 85 GLU A N 1
ATOM 693 C CA . GLU A 1 85 ? -1.334 -6.366 -8.349 1.00 95.25 85 GLU A CA 1
ATOM 694 C C . GLU A 1 85 ? -0.389 -5.544 -9.227 1.00 95.25 85 GLU A C 1
ATOM 696 O O . GLU A 1 85 ? -0.623 -4.358 -9.454 1.00 95.25 85 GLU A O 1
ATOM 701 N N . PHE A 1 86 ? 0.677 -6.168 -9.723 1.00 92.50 86 PHE A N 1
ATOM 702 C CA . PHE A 1 86 ? 1.604 -5.544 -10.660 1.00 92.50 86 PHE A CA 1
ATOM 703 C C . PHE A 1 86 ? 1.014 -5.542 -12.079 1.00 92.50 86 PHE A C 1
ATOM 705 O O . PHE A 1 86 ? 0.653 -6.591 -12.618 1.00 92.50 86 PHE A O 1
ATOM 712 N N . LYS A 1 87 ? 0.912 -4.355 -12.682 1.00 89.69 87 LYS A N 1
ATOM 713 C CA . LYS A 1 87 ? 0.366 -4.081 -14.020 1.00 89.69 87 LYS A CA 1
ATOM 714 C C . LYS A 1 87 ? 1.351 -3.204 -14.812 1.00 89.69 87 LYS A C 1
ATOM 716 O O . LYS A 1 87 ? 1.105 -2.009 -14.987 1.00 89.69 87 LYS A O 1
ATOM 721 N N . PRO A 1 88 ? 2.480 -3.765 -15.278 1.00 83.19 88 PRO A N 1
ATOM 722 C CA . PRO A 1 88 ? 3.453 -3.001 -16.045 1.00 83.19 88 PRO A CA 1
ATOM 723 C C . PRO A 1 88 ? 2.857 -2.548 -17.387 1.00 83.19 88 PRO A C 1
ATOM 725 O O . PRO A 1 88 ? 2.007 -3.243 -17.955 1.00 83.19 88 PRO A O 1
ATOM 728 N N . PRO A 1 89 ? 3.296 -1.397 -17.924 1.00 80.25 89 PRO A N 1
ATOM 729 C CA . PRO A 1 89 ? 2.893 -0.959 -19.252 1.00 80.25 89 PRO A CA 1
ATOM 730 C C . PRO A 1 89 ? 3.356 -1.964 -20.314 1.00 80.25 89 PRO A C 1
ATOM 732 O O . PRO A 1 89 ? 4.438 -2.538 -20.216 1.00 80.25 89 PRO A O 1
ATOM 735 N N . SER A 1 90 ? 2.562 -2.131 -21.373 1.00 72.69 90 SER A N 1
ATOM 736 C CA . SER A 1 90 ? 2.803 -3.107 -22.450 1.00 72.69 90 SER A CA 1
ATOM 737 C C . SER A 1 90 ? 4.136 -2.930 -23.192 1.00 72.69 90 SER A C 1
ATOM 739 O O . SER A 1 90 ? 4.569 -3.839 -23.894 1.00 72.69 90 SER A O 1
ATOM 741 N N . SER A 1 91 ? 4.782 -1.768 -23.062 1.00 68.56 91 SER A N 1
ATOM 742 C CA . SER A 1 91 ? 6.087 -1.449 -23.649 1.00 68.56 91 SER A CA 1
ATOM 743 C C . SER A 1 91 ? 7.288 -1.859 -22.788 1.00 68.56 91 SER A C 1
ATOM 745 O O . SER A 1 91 ? 8.405 -1.886 -23.304 1.00 68.56 91 SER A O 1
ATOM 747 N N . GLN A 1 92 ? 7.100 -2.186 -21.502 1.00 62.31 92 GLN A N 1
ATOM 748 C CA . GLN A 1 92 ? 8.167 -2.723 -20.654 1.00 62.31 92 GLN A CA 1
ATOM 749 C C . GLN A 1 92 ? 8.307 -4.225 -20.925 1.00 62.31 92 GLN A C 1
ATOM 751 O O . GLN A 1 92 ? 7.548 -5.057 -20.435 1.00 62.31 92 GLN A O 1
ATOM 756 N N . SER A 1 93 ? 9.275 -4.544 -21.784 1.00 52.75 93 SER A N 1
ATOM 757 C CA . SER A 1 93 ? 9.628 -5.888 -22.229 1.00 52.75 93 SER A CA 1
ATOM 758 C C . SER A 1 93 ? 10.140 -6.783 -21.090 1.00 52.75 93 SER A C 1
ATOM 760 O O . SER A 1 93 ? 10.620 -6.304 -20.063 1.00 52.75 93 SER A O 1
ATOM 762 N N . ASN A 1 94 ? 10.024 -8.096 -21.332 1.00 53.34 94 ASN A N 1
ATOM 763 C CA . ASN A 1 94 ? 10.316 -9.309 -20.541 1.00 53.34 94 ASN A CA 1
ATOM 764 C C . ASN A 1 94 ? 11.352 -9.270 -19.391 1.00 53.34 94 ASN A C 1
ATOM 766 O O . ASN A 1 94 ? 11.305 -10.141 -18.525 1.00 53.34 94 ASN A O 1
ATOM 770 N N . ASP A 1 95 ? 12.261 -8.301 -19.347 1.00 52.97 95 ASP A N 1
ATOM 771 C CA . ASP A 1 95 ? 13.362 -8.224 -18.380 1.00 52.97 95 ASP A CA 1
ATOM 772 C C . ASP A 1 95 ? 12.896 -7.767 -16.978 1.00 52.97 95 ASP A C 1
ATOM 774 O O . ASP A 1 95 ? 13.332 -8.297 -15.957 1.00 52.97 95 ASP A O 1
ATOM 778 N N . THR A 1 96 ? 11.911 -6.860 -16.898 1.00 55.91 96 THR A N 1
ATOM 779 C CA . THR A 1 96 ? 11.273 -6.468 -15.615 1.00 55.91 96 THR A CA 1
ATOM 780 C C . THR A 1 96 ? 10.291 -7.519 -15.088 1.00 55.91 96 THR A C 1
ATOM 782 O O . THR A 1 96 ? 10.036 -7.606 -13.882 1.00 55.91 96 THR A O 1
ATOM 785 N N . LEU A 1 97 ? 9.732 -8.332 -15.986 1.00 60.94 97 LEU A N 1
ATOM 786 C CA . LEU A 1 97 ? 8.750 -9.371 -15.674 1.00 60.94 97 LEU A CA 1
ATOM 787 C C . LEU A 1 97 ? 9.388 -10.604 -15.035 1.00 60.94 97 LEU A C 1
ATOM 789 O O . LEU A 1 97 ? 8.741 -11.281 -14.243 1.00 60.94 97 LEU A O 1
ATOM 793 N N . TYR A 1 98 ? 10.659 -10.884 -15.334 1.00 63.38 98 TYR A N 1
ATOM 794 C CA . TYR A 1 98 ? 11.303 -12.135 -14.932 1.00 63.38 98 TYR A CA 1
ATOM 795 C C . TYR A 1 98 ? 11.445 -12.298 -13.404 1.00 63.38 98 TYR A C 1
ATOM 797 O O . TYR A 1 98 ? 11.624 -13.414 -12.918 1.00 63.38 98 TYR A O 1
ATOM 805 N N . ARG A 1 99 ? 11.346 -11.209 -12.621 1.00 75.50 99 ARG A N 1
ATOM 806 C CA . ARG A 1 99 ? 11.503 -11.230 -11.149 1.00 75.50 99 ARG A CA 1
ATOM 807 C C . ARG A 1 99 ? 10.580 -10.290 -10.373 1.00 75.50 99 ARG A C 1
ATOM 809 O O . ARG A 1 99 ? 10.722 -10.171 -9.154 1.00 75.50 99 ARG A O 1
ATOM 816 N N . SER A 1 100 ? 9.652 -9.615 -11.045 1.00 84.56 100 SER A N 1
ATOM 817 C CA . SER A 1 100 ? 8.685 -8.758 -10.358 1.00 84.56 100 SER A CA 1
ATOM 818 C C . SER A 1 100 ? 7.652 -9.601 -9.604 1.00 84.56 100 SER A C 1
ATOM 820 O O . SER A 1 100 ? 7.186 -10.627 -10.108 1.00 84.56 100 SER A O 1
ATOM 822 N N . PRO A 1 101 ? 7.258 -9.194 -8.387 1.00 90.12 101 PRO A N 1
ATOM 823 C CA . PRO A 1 101 ? 6.158 -9.838 -7.698 1.00 90.12 101 PRO A CA 1
ATOM 824 C C . PRO A 1 101 ? 4.857 -9.497 -8.422 1.00 90.12 101 PRO A C 1
ATOM 826 O O . PRO A 1 101 ? 4.505 -8.330 -8.571 1.00 90.12 101 PRO A O 1
ATOM 829 N N . ARG A 1 102 ? 4.103 -10.520 -8.828 1.00 89.88 102 ARG A N 1
ATOM 830 C CA . ARG A 1 102 ? 2.779 -10.314 -9.427 1.00 89.88 102 ARG A CA 1
ATOM 831 C C . ARG A 1 102 ? 1.782 -9.712 -8.436 1.00 89.88 102 ARG A C 1
ATOM 833 O O . ARG A 1 102 ? 0.973 -8.871 -8.813 1.00 89.88 102 ARG A O 1
ATOM 840 N N . TYR A 1 103 ? 1.857 -10.142 -7.180 1.00 93.06 103 TYR A N 1
ATOM 841 C CA . TYR A 1 103 ? 1.039 -9.629 -6.089 1.00 93.06 103 TYR A CA 1
ATOM 842 C C . TYR A 1 103 ? 1.919 -9.245 -4.905 1.00 93.06 103 TYR A C 1
ATOM 844 O O . TYR A 1 103 ? 2.877 -9.951 -4.585 1.00 93.06 103 TYR A O 1
ATOM 852 N N . VAL A 1 104 ? 1.561 -8.158 -4.228 1.00 94.56 104 VAL A N 1
ATOM 853 C CA . VAL A 1 104 ? 2.174 -7.744 -2.963 1.00 94.56 104 VAL A CA 1
ATOM 854 C C . VAL A 1 104 ? 1.075 -7.572 -1.931 1.00 94.56 104 VAL A C 1
ATOM 856 O O . VAL A 1 104 ? 0.083 -6.897 -2.185 1.00 94.56 104 VAL A O 1
ATOM 859 N N . ILE A 1 105 ? 1.262 -8.168 -0.757 1.00 94.06 105 ILE A N 1
ATOM 860 C CA . ILE A 1 105 ? 0.394 -7.945 0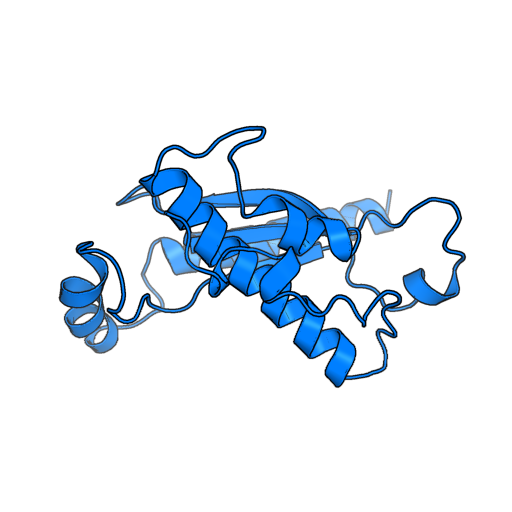.395 1.00 94.06 105 ILE A CA 1
ATOM 861 C C . ILE A 1 105 ? 1.185 -7.094 1.381 1.00 94.06 105 ILE A C 1
ATOM 863 O O . ILE A 1 105 ? 2.199 -7.544 1.913 1.00 94.06 105 ILE A O 1
ATOM 867 N N . ALA A 1 106 ? 0.743 -5.859 1.584 1.00 94.19 106 ALA A N 1
ATOM 868 C CA . ALA A 1 106 ? 1.352 -4.933 2.525 1.00 94.19 106 ALA A CA 1
ATOM 869 C C . ALA A 1 106 ? 0.479 -4.812 3.771 1.00 94.19 106 ALA A C 1
ATOM 871 O O . ALA A 1 106 ? -0.747 -4.749 3.677 1.00 94.19 106 ALA A O 1
ATOM 872 N N . PHE A 1 107 ? 1.118 -4.732 4.932 1.00 89.06 107 PHE A N 1
ATOM 873 C CA . PHE A 1 107 ? 0.465 -4.486 6.212 1.00 89.06 107 PHE A CA 1
ATOM 874 C C . PHE A 1 107 ? 1.091 -3.249 6.845 1.00 89.06 107 PHE A C 1
ATOM 876 O O . PHE A 1 107 ? 2.315 -3.092 6.801 1.00 89.06 107 PHE A O 1
ATOM 883 N N . ARG A 1 108 ? 0.273 -2.378 7.442 1.00 86.06 108 ARG A N 1
ATOM 884 C CA . ARG A 1 108 ? 0.799 -1.299 8.287 1.00 86.06 108 ARG A CA 1
ATOM 885 C C . ARG A 1 108 ? 1.225 -1.869 9.641 1.00 86.06 108 ARG A C 1
ATOM 887 O O . ARG A 1 108 ? 0.594 -2.790 10.157 1.00 86.06 108 ARG A O 1
ATOM 894 N N . GLY A 1 109 ? 2.282 -1.311 10.223 1.00 71.44 109 GLY A N 1
ATOM 895 C CA . GLY A 1 109 ? 2.584 -1.510 11.641 1.00 71.44 109 GLY A CA 1
ATOM 896 C C . GLY A 1 109 ? 1.665 -0.666 12.535 1.00 71.44 109 GLY A C 1
ATOM 897 O O . GLY A 1 109 ? 0.814 0.084 12.049 1.00 71.44 109 GLY A O 1
ATOM 898 N N . THR A 1 110 ? 1.867 -0.733 13.851 1.00 57.16 110 THR A N 1
ATOM 899 C CA . THR A 1 110 ? 1.153 0.112 14.824 1.00 57.16 110 THR A CA 1
ATOM 900 C C . THR A 1 110 ? 1.379 1.604 14.541 1.00 57.16 110 THR A C 1
ATOM 902 O O . THR A 1 110 ? 2.506 2.046 14.313 1.00 57.16 110 THR A O 1
ATOM 905 N N . LEU A 1 111 ? 0.305 2.401 14.563 1.00 53.78 111 LEU A N 1
ATOM 906 C CA . LEU A 1 111 ? 0.357 3.860 14.439 1.00 53.78 111 LEU A CA 1
ATOM 907 C C . LEU A 1 111 ? 0.954 4.477 15.716 1.00 53.78 111 LEU A C 1
ATOM 909 O O . LEU A 1 111 ? 0.264 4.661 16.717 1.00 53.78 111 LEU A O 1
ATOM 913 N N . THR A 1 112 ? 2.233 4.854 15.707 1.00 41.22 112 THR A N 1
ATOM 914 C CA . THR A 1 112 ? 2.818 5.619 16.819 1.00 41.22 112 THR A CA 1
ATOM 915 C C . THR A 1 112 ? 2.558 7.126 16.669 1.00 41.22 112 THR A C 1
ATOM 917 O O . THR A 1 112 ? 3.334 7.864 16.069 1.00 41.22 112 THR A O 1
ATOM 920 N N . LYS A 1 113 ? 1.450 7.569 17.274 1.00 44.34 113 LYS A N 1
ATOM 921 C CA . LYS A 1 113 ? 1.279 8.782 18.109 1.00 44.34 113 LYS A CA 1
ATOM 922 C C . LYS A 1 113 ? 1.520 10.214 17.587 1.00 44.34 113 LYS A C 1
ATOM 924 O O . LYS A 1 113 ? 1.336 11.123 18.392 1.00 44.34 113 LYS A O 1
ATOM 929 N N . ALA A 1 114 ? 1.882 10.485 16.332 1.00 40.72 114 ALA A N 1
ATOM 930 C CA . ALA A 1 114 ? 2.172 11.881 15.946 1.00 40.72 114 ALA A CA 1
ATOM 931 C C . ALA A 1 114 ? 0.961 12.726 15.494 1.00 40.72 114 ALA A C 1
ATOM 933 O O . ALA A 1 114 ? 0.956 13.922 15.761 1.00 40.72 114 ALA A O 1
ATOM 934 N N . HIS A 1 115 ? -0.072 12.167 14.853 1.00 40.62 115 HIS A N 1
ATOM 935 C CA . HIS A 1 115 ? -1.176 12.986 14.326 1.00 40.62 115 HIS A CA 1
ATOM 936 C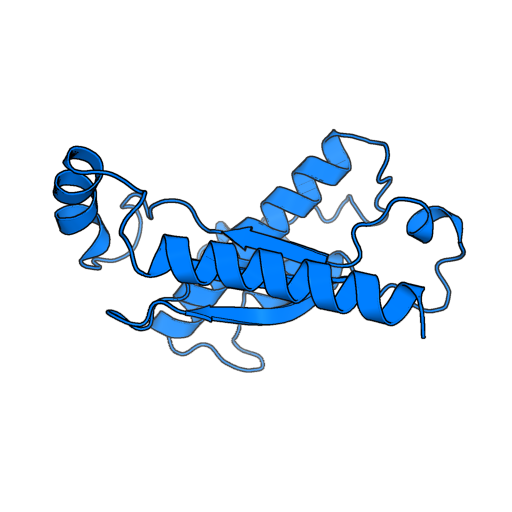 C . HIS A 1 115 ? -2.523 12.264 14.345 1.00 40.62 115 HIS A C 1
ATOM 938 O O . HIS A 1 115 ? -2.905 11.648 13.362 1.00 40.62 115 HIS A O 1
ATOM 944 N N . SER A 1 116 ? -3.243 12.447 15.453 1.00 42.03 116 SER A N 1
ATOM 945 C CA . SER A 1 116 ? -4.661 12.125 15.671 1.00 42.03 116 SER A CA 1
ATOM 946 C C . SER A 1 116 ? -4.930 10.909 16.554 1.00 42.03 116 SER A C 1
ATOM 948 O O . SER A 1 116 ? -4.374 9.824 16.413 1.00 42.03 116 SER A O 1
ATOM 950 N N . VAL A 1 117 ? -5.791 11.178 17.531 1.00 51.06 117 VAL A N 1
ATOM 951 C CA . VAL A 1 117 ? -6.294 10.279 18.559 1.00 51.06 117 VAL A CA 1
ATOM 952 C C . VAL A 1 117 ? -7.211 9.257 17.895 1.00 51.06 117 VAL A C 1
ATOM 954 O O . VAL A 1 117 ? -8.354 9.567 17.577 1.00 51.06 117 VAL A O 1
ATOM 957 N N . SER A 1 118 ? -6.735 8.031 17.723 1.00 46.25 118 SER A N 1
ATOM 958 C CA . SER A 1 118 ? -7.612 6.869 17.653 1.00 46.25 118 SER A CA 1
ATOM 959 C C . SER A 1 118 ? -7.185 5.861 18.715 1.00 46.25 118 SER A C 1
ATOM 961 O O . SER A 1 118 ? -6.049 5.837 19.192 1.00 46.25 118 SER A O 1
ATOM 963 N N . ARG A 1 119 ? -8.155 5.060 19.130 1.00 47.22 119 ARG A N 1
ATOM 964 C CA . ARG A 1 119 ? -8.147 4.088 20.228 1.00 47.22 119 ARG A CA 1
ATOM 965 C C . ARG A 1 119 ? -7.093 2.968 20.106 1.00 47.22 119 ARG A C 1
ATOM 967 O O . ARG A 1 119 ? -7.012 2.127 20.996 1.00 47.22 119 ARG A O 1
ATOM 974 N N . ASP A 1 120 ? -6.274 2.990 19.053 1.00 43.31 120 ASP A N 1
ATOM 975 C CA . ASP A 1 120 ? -5.241 2.005 18.713 1.00 43.31 120 ASP A CA 1
ATOM 976 C C . ASP A 1 120 ? -4.153 1.894 19.796 1.00 43.31 120 ASP A C 1
ATOM 978 O O . ASP A 1 120 ? -3.700 0.800 20.113 1.00 43.31 120 ASP A O 1
ATOM 982 N N . VAL A 1 121 ? -3.757 3.004 20.434 1.00 51.28 121 VAL A N 1
ATOM 983 C CA . VAL A 1 121 ? -2.619 3.009 21.382 1.00 51.28 121 VAL A CA 1
ATOM 984 C C . VAL A 1 121 ? -2.968 2.413 22.751 1.00 51.28 121 VAL A C 1
ATOM 986 O O . VAL A 1 121 ? -2.108 1.817 23.401 1.00 51.28 121 VAL A O 1
ATOM 989 N N . GLU A 1 122 ? -4.211 2.576 23.211 1.00 45.19 122 GLU A N 1
ATOM 990 C CA . GLU A 1 122 ? -4.643 2.062 24.519 1.00 45.19 122 GLU A CA 1
ATOM 991 C C . GLU A 1 122 ? -4.871 0.543 24.472 1.00 45.19 122 GLU A C 1
ATOM 993 O O . GLU A 1 122 ? -4.524 -0.170 25.415 1.00 45.19 122 GLU A O 1
ATOM 998 N N . LEU A 1 123 ? -5.366 0.036 23.338 1.00 48.50 123 LEU A N 1
ATOM 999 C CA . LEU A 1 123 ? -5.590 -1.392 23.118 1.00 48.50 123 LEU A CA 1
ATOM 1000 C C . LEU A 1 123 ? -4.293 -2.145 22.777 1.00 48.50 123 LEU A C 1
ATOM 1002 O O . LEU A 1 123 ? -4.084 -3.233 23.316 1.00 48.50 123 LEU A O 1
ATOM 1006 N N . ASP A 1 124 ? -3.377 -1.565 21.989 1.00 46.69 124 ASP A N 1
ATOM 1007 C CA . ASP A 1 124 ? -2.128 -2.234 21.581 1.00 46.69 124 ASP A CA 1
ATOM 1008 C C . ASP A 1 124 ? -1.190 -2.545 22.765 1.00 46.69 124 ASP A C 1
ATOM 1010 O O . ASP A 1 124 ? -0.552 -3.600 22.789 1.00 46.69 124 ASP A O 1
ATOM 1014 N N . ILE A 1 125 ? -1.145 -1.704 23.808 1.00 50.47 125 ILE A N 1
ATOM 1015 C CA . ILE A 1 125 ? -0.330 -1.976 25.012 1.00 50.47 125 ILE A CA 1
ATOM 1016 C C . ILE A 1 125 ? -0.897 -3.158 25.815 1.00 50.47 125 ILE A C 1
ATOM 1018 O O . ILE A 1 125 ? -0.136 -3.906 26.442 1.00 50.47 125 ILE A O 1
ATOM 1022 N N . HIS A 1 126 ? -2.217 -3.366 25.779 1.00 44.00 126 HIS A N 1
ATOM 1023 C CA . HIS A 1 126 ? -2.849 -4.468 26.496 1.00 44.00 126 HIS A CA 1
ATOM 1024 C C . HIS A 1 126 ? -2.829 -5.782 25.693 1.00 44.00 126 HIS A C 1
ATOM 1026 O O . HIS A 1 126 ? -2.633 -6.844 26.289 1.00 44.00 126 HIS A O 1
ATOM 1032 N N . PHE A 1 127 ? -2.938 -5.714 24.359 1.00 44.09 127 PHE A N 1
ATOM 1033 C CA . PHE A 1 127 ? -3.006 -6.874 23.458 1.00 44.09 127 PHE A CA 1
ATOM 1034 C C . PHE A 1 127 ? -1.657 -7.556 23.197 1.00 44.09 127 PHE A C 1
ATOM 1036 O O . PHE A 1 127 ? -1.591 -8.785 23.118 1.00 44.09 127 PHE A O 1
ATOM 1043 N N . ILE A 1 128 ? -0.558 -6.790 23.142 1.00 49.19 128 ILE A N 1
ATOM 1044 C CA . ILE A 1 128 ? 0.803 -7.338 22.968 1.00 49.19 128 ILE A CA 1
ATOM 1045 C C . ILE A 1 128 ? 1.161 -8.329 24.097 1.00 49.19 128 ILE A C 1
ATOM 1047 O O . ILE A 1 128 ? 1.993 -9.215 23.908 1.00 49.19 128 ILE A O 1
ATOM 1051 N N . ARG A 1 129 ? 0.484 -8.252 25.253 1.00 46.75 129 ARG A N 1
ATOM 1052 C CA . ARG A 1 129 ? 0.702 -9.154 26.393 1.00 46.75 129 ARG A CA 1
ATOM 1053 C C . ARG A 1 129 ? -0.004 -10.519 26.303 1.00 46.75 129 ARG A C 1
ATOM 1055 O O . ARG A 1 129 ? 0.311 -11.355 27.144 1.00 46.75 129 ARG A O 1
ATOM 1062 N N . GLN A 1 130 ? -0.916 -10.778 25.350 1.00 42.31 130 GLN A N 1
ATOM 1063 C CA . GLN A 1 130 ? -1.728 -12.022 25.351 1.00 42.31 130 GLN A CA 1
ATOM 1064 C C . GLN A 1 130 ? -1.783 -12.855 24.048 1.00 42.31 130 GLN A C 1
ATOM 1066 O O . GLN A 1 130 ? -2.428 -13.898 24.034 1.00 42.31 130 GLN A O 1
ATOM 1071 N N . GLY A 1 131 ? -1.025 -12.512 23.001 1.00 49.03 131 GLY A N 1
ATOM 1072 C CA . GLY A 1 131 ? -0.714 -13.449 21.906 1.00 49.03 131 GLY A CA 1
ATOM 1073 C C . GLY A 1 131 ? -1.391 -13.154 20.560 1.00 49.03 131 GLY A C 1
ATOM 1074 O O . GLY A 1 131 ? -2.607 -13.164 20.413 1.00 49.03 131 GLY A O 1
ATOM 1075 N N . LEU A 1 132 ? -0.557 -12.960 19.534 1.00 52.53 132 LEU A N 1
ATOM 1076 C CA . LEU A 1 132 ? -0.926 -12.600 18.153 1.00 52.53 132 LEU A CA 1
ATOM 1077 C C . LEU A 1 132 ? -1.689 -13.691 17.371 1.00 52.53 132 LEU A C 1
ATOM 1079 O O . LEU A 1 132 ? -2.239 -13.414 16.305 1.00 52.53 132 LEU A O 1
ATOM 1083 N N . HIS A 1 133 ? -1.728 -14.929 17.867 1.00 53.09 133 HIS A N 1
ATOM 1084 C CA . HIS A 1 133 ? -2.251 -16.086 17.130 1.00 53.09 133 HIS A CA 1
ATOM 1085 C C . HIS A 1 133 ? -3.786 -16.238 17.153 1.00 53.09 133 HIS A C 1
ATOM 1087 O O . HIS A 1 133 ? -4.290 -17.180 16.549 1.00 53.09 133 HIS A O 1
ATOM 1093 N N . GLN A 1 134 ? -4.532 -15.345 17.820 1.00 51.16 134 GLN A N 1
ATOM 1094 C CA . GLN A 1 134 ? -5.996 -15.463 17.972 1.00 51.16 134 GLN A CA 1
ATOM 1095 C C . GLN A 1 134 ? -6.805 -14.223 17.542 1.00 51.16 134 GLN A C 1
ATOM 1097 O O . GLN A 1 134 ? -8.006 -14.170 17.787 1.00 51.16 134 GLN A O 1
ATOM 1102 N N . THR A 1 135 ? -6.200 -13.225 16.891 1.00 60.00 135 THR A N 1
ATOM 1103 C CA . THR A 1 135 ? -6.926 -12.008 16.473 1.00 60.00 135 THR A CA 1
ATOM 1104 C C . THR A 1 135 ? -7.543 -12.130 15.074 1.00 60.00 135 THR A C 1
ATOM 1106 O O . THR A 1 135 ? -7.032 -12.853 14.211 1.00 60.00 135 THR A O 1
ATOM 1109 N N . SER A 1 136 ? -8.638 -11.397 14.823 1.00 67.75 136 SER A N 1
ATOM 1110 C CA . SER A 1 136 ? -9.318 -11.355 13.516 1.00 67.75 136 SER A CA 1
ATOM 1111 C C . SER A 1 136 ? -8.377 -10.896 12.394 1.00 67.75 136 SER A C 1
ATOM 1113 O O . SER A 1 136 ? -8.329 -11.537 11.342 1.00 67.75 136 SER A O 1
ATOM 1115 N N . ARG A 1 137 ? -7.524 -9.891 12.652 1.00 67.06 137 ARG A N 1
ATOM 1116 C CA . ARG A 1 137 ? -6.477 -9.422 11.719 1.00 67.06 137 ARG A CA 1
ATOM 1117 C C . ARG A 1 137 ? -5.551 -10.547 11.251 1.00 67.06 137 ARG A C 1
ATOM 1119 O O . ARG A 1 137 ? -5.319 -10.677 10.050 1.00 67.06 137 ARG A O 1
ATOM 1126 N N . SER A 1 138 ? -5.059 -11.388 12.166 1.00 64.25 138 SER A N 1
ATOM 1127 C CA . SER A 1 138 ? -4.186 -12.523 11.825 1.00 64.25 138 SER A CA 1
ATOM 1128 C C . SER A 1 138 ? -4.902 -13.541 10.932 1.00 64.25 138 SER A C 1
ATOM 1130 O O . SER A 1 138 ? -4.328 -14.017 9.952 1.00 64.25 138 SER A O 1
ATOM 1132 N N . ASN A 1 139 ? -6.179 -13.826 11.206 1.00 71.75 139 ASN A N 1
ATOM 1133 C CA . ASN A 1 139 ? -6.986 -14.721 10.372 1.00 71.75 139 ASN A CA 1
ATOM 1134 C C . ASN A 1 139 ? -7.238 -14.146 8.970 1.00 71.75 139 ASN A C 1
ATOM 1136 O O . ASN A 1 139 ? -7.058 -14.857 7.977 1.00 71.75 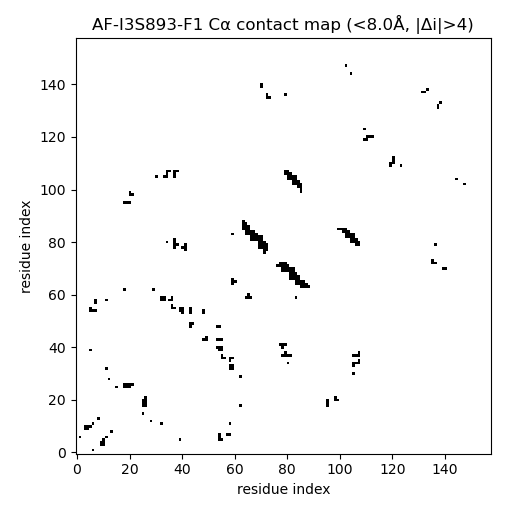139 ASN A O 1
ATOM 1140 N N . ILE A 1 140 ? -7.603 -12.864 8.868 1.00 72.69 140 ILE A N 1
ATOM 1141 C CA . ILE A 1 140 ? -7.819 -12.174 7.586 1.00 72.69 140 ILE A CA 1
ATOM 1142 C C . ILE A 1 140 ? -6.519 -12.134 6.775 1.00 72.69 140 ILE A C 1
ATOM 1144 O O . ILE A 1 140 ? -6.541 -12.415 5.576 1.00 72.69 140 ILE A O 1
ATOM 1148 N N . ALA A 1 141 ? -5.380 -11.849 7.414 1.00 69.94 141 ALA A N 1
ATOM 1149 C CA . ALA A 1 141 ? -4.069 -11.850 6.770 1.00 69.94 141 ALA A CA 1
ATOM 1150 C C . ALA A 1 141 ? -3.706 -13.237 6.212 1.00 69.94 141 ALA A C 1
ATOM 1152 O O . ALA A 1 141 ? -3.348 -13.356 5.040 1.00 69.94 141 ALA A O 1
ATOM 1153 N N . ILE A 1 142 ? -3.867 -14.299 7.011 1.00 76.19 142 ILE A N 1
ATOM 1154 C CA . ILE A 1 142 ? -3.609 -15.680 6.574 1.00 76.19 142 ILE A CA 1
ATOM 1155 C C . ILE A 1 142 ? -4.518 -16.059 5.398 1.00 76.19 142 ILE A C 1
ATOM 1157 O O . ILE A 1 142 ? -4.050 -16.655 4.427 1.00 76.19 142 ILE A O 1
ATOM 1161 N N . GLN A 1 143 ? -5.802 -15.700 5.451 1.00 79.31 143 GLN A N 1
ATOM 1162 C CA . GLN A 1 143 ? -6.739 -15.964 4.357 1.00 79.31 143 GLN A CA 1
ATOM 1163 C C . GLN A 1 143 ? -6.394 -15.171 3.093 1.00 79.31 143 GLN A C 1
ATOM 1165 O O . GLN A 1 143 ? -6.421 -15.724 1.997 1.00 79.31 143 GLN A O 1
ATOM 1170 N N . ALA A 1 144 ? -6.005 -13.901 3.224 1.00 72.81 144 ALA A N 1
ATOM 1171 C CA . ALA A 1 144 ? -5.554 -13.088 2.098 1.00 72.81 144 ALA A CA 1
ATOM 1172 C C . ALA A 1 144 ? -4.337 -13.715 1.401 1.00 72.81 144 ALA A C 1
ATOM 1174 O O . ALA A 1 144 ? -4.326 -13.823 0.173 1.00 72.81 144 ALA A O 1
ATOM 1175 N N . VAL A 1 145 ? -3.355 -14.194 2.172 1.00 76.56 145 VAL A N 1
ATOM 1176 C CA . VAL A 1 145 ? -2.189 -14.911 1.638 1.00 76.56 145 VAL A CA 1
ATOM 1177 C C . VAL A 1 145 ? -2.625 -16.188 0.919 1.00 76.56 145 VAL A C 1
ATOM 1179 O O . VAL A 1 145 ? -2.286 -16.373 -0.248 1.00 76.56 145 VAL A O 1
ATOM 1182 N N . ARG A 1 146 ? -3.424 -17.042 1.573 1.00 78.00 146 ARG A N 1
ATOM 1183 C CA . ARG A 1 146 ? -3.896 -18.314 0.995 1.00 78.00 146 ARG A CA 1
ATOM 1184 C C . ARG A 1 146 ? -4.658 -18.111 -0.314 1.00 78.00 146 ARG A C 1
ATOM 1186 O O . ARG A 1 146 ? -4.362 -18.791 -1.292 1.00 78.00 146 ARG A O 1
ATOM 1193 N N . ASN A 1 147 ? -5.577 -17.150 -0.359 1.00 75.88 147 ASN A N 1
ATOM 1194 C CA . ASN A 1 147 ? -6.390 -16.874 -1.546 1.00 75.88 147 ASN A CA 1
ATOM 1195 C C . ASN A 1 147 ? -5.566 -16.287 -2.696 1.00 75.88 147 ASN A C 1
ATOM 1197 O O . ASN A 1 147 ? -5.786 -16.635 -3.858 1.00 75.88 147 ASN A O 1
ATOM 1201 N N . THR A 1 148 ? -4.590 -15.430 -2.386 1.00 71.38 148 THR A N 1
ATOM 1202 C CA . THR A 1 148 ? -3.692 -14.864 -3.403 1.00 71.38 148 THR A CA 1
ATOM 1203 C C . THR A 1 148 ? -2.815 -15.961 -4.007 1.00 71.38 148 THR A C 1
ATOM 1205 O O . THR A 1 148 ? -2.728 -16.075 -5.227 1.00 71.38 148 THR A O 1
ATOM 1208 N N . VAL A 1 149 ? -2.239 -16.833 -3.169 1.00 70.00 149 VAL A N 1
ATOM 1209 C CA . VAL A 1 149 ? -1.453 -17.990 -3.628 1.00 70.00 149 VAL A CA 1
ATOM 1210 C C . VAL A 1 149 ? -2.311 -18.946 -4.461 1.00 70.00 149 VAL A C 1
ATOM 1212 O O . VAL A 1 149 ? -1.887 -19.350 -5.540 1.00 70.00 149 VAL A O 1
ATOM 1215 N N . ALA A 1 150 ? -3.533 -19.263 -4.023 1.00 65.31 150 ALA A N 1
ATOM 1216 C CA . ALA A 1 150 ? -4.444 -20.132 -4.770 1.00 65.31 150 ALA A CA 1
ATOM 1217 C C . ALA A 1 150 ? -4.792 -19.563 -6.158 1.00 65.31 150 ALA A C 1
ATOM 1219 O O . ALA A 1 150 ? -4.780 -20.298 -7.142 1.00 65.31 150 ALA A O 1
ATOM 1220 N N . THR A 1 151 ? -5.030 -18.252 -6.260 1.00 62.97 151 THR A N 1
ATOM 1221 C CA . THR A 1 151 ? -5.295 -17.570 -7.541 1.00 62.97 151 THR A CA 1
ATOM 1222 C C . THR A 1 151 ? -4.102 -17.664 -8.497 1.00 62.97 151 THR A C 1
ATOM 1224 O O . THR A 1 151 ? -4.283 -17.937 -9.683 1.00 62.97 151 THR A O 1
ATOM 1227 N N . VAL A 1 152 ? -2.876 -17.488 -7.989 1.00 59.44 152 VAL A N 1
ATOM 1228 C CA . VAL A 1 152 ? -1.644 -17.632 -8.786 1.00 59.44 152 VAL A CA 1
ATOM 1229 C C . VAL A 1 152 ? -1.478 -19.065 -9.293 1.00 59.44 152 VAL A C 1
ATOM 1231 O O . VAL A 1 152 ? -1.154 -19.259 -10.461 1.00 59.44 152 VAL A O 1
ATOM 1234 N N . VAL A 1 153 ? -1.738 -20.061 -8.441 1.00 45.66 153 VAL A N 1
ATOM 1235 C CA . VAL A 1 153 ? -1.633 -21.482 -8.805 1.00 45.66 153 VAL A CA 1
ATOM 1236 C C . VAL A 1 153 ? -2.660 -21.854 -9.875 1.00 45.66 153 VAL A C 1
ATOM 1238 O O . VAL A 1 153 ? -2.297 -22.485 -10.860 1.00 45.66 153 VAL A O 1
ATOM 1241 N N . ILE A 1 154 ? -3.917 -21.418 -9.748 1.00 47.91 154 ILE A N 1
ATOM 1242 C CA . ILE A 1 154 ? -4.965 -21.715 -10.740 1.00 47.91 154 ILE A CA 1
ATOM 1243 C C . ILE A 1 154 ? -4.629 -21.109 -12.112 1.00 47.91 154 ILE A C 1
ATOM 1245 O O . ILE A 1 154 ? -4.833 -21.766 -13.126 1.00 47.91 154 ILE A O 1
ATOM 1249 N N . GLN A 1 155 ? -4.051 -19.904 -12.165 1.00 43.88 155 GLN A N 1
ATOM 1250 C CA . GLN A 1 155 ? -3.630 -19.299 -13.436 1.00 43.88 155 GLN A CA 1
ATOM 1251 C C . GLN A 1 155 ? -2.366 -19.915 -14.056 1.00 43.88 155 GLN A C 1
ATOM 1253 O O . GLN A 1 155 ? -2.066 -19.627 -15.209 1.00 43.88 155 GLN A O 1
ATOM 1258 N N . MET A 1 156 ? -1.620 -20.742 -13.320 1.00 41.12 156 MET A N 1
ATOM 1259 C CA . MET A 1 156 ? -0.462 -21.476 -13.846 1.00 41.12 156 MET A CA 1
ATOM 1260 C C . MET A 1 156 ? -0.840 -22.812 -14.504 1.00 41.12 156 MET A C 1
ATOM 1262 O O . MET A 1 156 ? -0.032 -23.362 -15.248 1.00 41.12 156 MET A O 1
ATOM 1266 N N . PHE A 1 157 ? -2.033 -23.340 -14.215 1.00 41.50 157 PHE A N 1
ATOM 1267 C CA . PHE A 1 157 ? -2.501 -24.654 -14.678 1.00 41.50 157 PHE A CA 1
ATOM 1268 C C . PHE A 1 157 ? -3.778 -24.589 -15.537 1.00 41.50 157 PHE A C 1
ATOM 1270 O O . PHE A 1 157 ? -4.357 -25.636 -15.826 1.00 41.50 157 PHE A O 1
ATOM 1277 N N . GLY A 1 158 ? -4.224 -23.385 -15.909 1.00 37.69 158 GLY A N 1
ATOM 1278 C CA . GLY A 1 158 ? -5.405 -23.135 -16.744 1.00 37.69 158 GLY A CA 1
ATOM 1279 C C . GLY A 1 158 ? -5.056 -22.714 -18.161 1.00 37.69 158 GLY A C 1
ATOM 1280 O O . GLY A 1 158 ? -4.017 -22.039 -18.329 1.00 37.69 158 GLY A O 1
#

Nearest PDB structures (foldseek):
  8c3m-assembly1_B  TM=7.425E-01  e=4.767E+00  Bacillus cereus ATCC 14579
  5twb-assembly1_A  TM=4.724E-01  e=1.801E+00  Staphylococcus aureus subsp. aureus USA300

Secondary structure (DSSP, 8-state):
---TTT-HHHHS-TT--S--TT-HHHHHHHHHHHHHHHHHHHHHHHHT--GGG-SSTHHHHTTTEEEEEEEE-TTT--EEEEEEEE---TTS-TTTTTT--SEEEEE-----SSS---THHHHHHHHTTT-GGGSHHHHHHHHHHHHHHHHHHHHH--

Foldseek 3Di:
DDDLLLACVRNAPPVPQDADLVDPVSVVSLLVLQQSLLVQVQVCVVVVQDDPRRSSVCSQVSQQKDFPDFDADPPPRGGFKTKIAHHDPPPPDDNCVVRDDRIDIHGHDQDPDDDDDDPRVVVVVVPVVPDPPDDPSVVSVVVVVVVVVVVVVVVVVD